Protein AF-A0A9D5WCY7-F1 (afdb_monomer_lite)

Foldseek 3Di:
DDDQLVVLQVQLVVLCVVLPPDPPNLVSNLSSLVSNLSSLLVVLLVVCCVPPVDDQDPPCNLVVSLCCQCVDPDPVSVVSSVVNVVSVVVNCCSPPVPD

Structure (mmCIF, N/CA/C/O backbone):
data_AF-A0A9D5WCY7-F1
#
_entry.id   AF-A0A9D5WCY7-F1
#
loop_
_atom_site.group_PDB
_atom_site.id
_atom_site.type_symbol
_atom_site.label_atom_id
_atom_site.label_alt_id
_atom_site.label_comp_id
_atom_site.label_asym_id
_atom_site.label_entity_id
_atom_site.label_seq_id
_atom_site.pdbx_PDB_ins_code
_atom_site.Cartn_x
_atom_site.Cartn_y
_atom_site.Cartn_z
_atom_site.occupancy
_atom_site.B_iso_or_equiv
_atom_site.auth_seq_id
_atom_site.auth_comp_id
_atom_site.auth_asym_id
_atom_site.auth_atom_id
_atom_site.pdbx_PDB_model_num
ATOM 1 N N . MET A 1 1 ? -16.835 -6.915 -16.133 1.00 46.00 1 MET A N 1
ATOM 2 C CA . MET A 1 1 ? -16.351 -5.644 -15.554 1.00 46.00 1 MET A CA 1
ATOM 3 C C . MET A 1 1 ? -14.913 -5.870 -15.120 1.00 46.00 1 MET A C 1
ATOM 5 O O . MET A 1 1 ? -14.659 -6.902 -14.513 1.00 46.00 1 MET A O 1
ATOM 9 N N . ILE A 1 2 ? -13.978 -5.001 -15.505 1.00 79.62 2 ILE A N 1
ATOM 10 C CA . ILE A 1 2 ? -12.581 -5.089 -15.055 1.00 79.62 2 ILE A CA 1
ATOM 11 C C . ILE A 1 2 ? -12.489 -4.256 -13.781 1.00 79.62 2 ILE A C 1
ATOM 13 O O . ILE A 1 2 ? -12.837 -3.078 -13.813 1.00 79.62 2 ILE A O 1
ATOM 17 N N . PHE A 1 3 ? -12.083 -4.881 -12.679 1.00 84.56 3 PHE A N 1
ATOM 18 C CA . PHE A 1 3 ? -11.873 -4.184 -11.416 1.00 84.56 3 PHE A CA 1
ATOM 19 C C . PHE A 1 3 ? -10.735 -3.169 -11.563 1.00 84.56 3 PHE A C 1
ATOM 21 O O . PHE A 1 3 ? -9.679 -3.508 -12.103 1.00 84.56 3 PHE A O 1
ATOM 28 N N . LYS A 1 4 ? -10.940 -1.937 -11.092 1.00 93.62 4 LYS A N 1
ATOM 29 C CA . LYS A 1 4 ? -9.906 -0.901 -11.108 1.00 93.62 4 LYS A CA 1
ATOM 30 C C . LYS A 1 4 ? -9.326 -0.753 -9.714 1.00 93.62 4 LYS A C 1
ATOM 32 O O . LYS A 1 4 ? -10.020 -0.356 -8.790 1.00 93.62 4 LYS A O 1
ATOM 37 N N . TRP A 1 5 ? -8.023 -0.967 -9.569 1.00 95.81 5 TRP A N 1
ATOM 38 C CA . TRP A 1 5 ? -7.340 -0.788 -8.283 1.00 95.81 5 TRP A CA 1
ATOM 39 C C . TRP A 1 5 ? -7.470 0.632 -7.700 1.00 95.81 5 TRP A C 1
ATOM 41 O O . TRP A 1 5 ? -7.354 0.794 -6.488 1.00 95.81 5 TRP A O 1
ATOM 51 N N . SER A 1 6 ? -7.762 1.648 -8.526 1.00 95.69 6 SER A N 1
ATOM 52 C CA . SER A 1 6 ? -8.081 3.007 -8.061 1.00 95.69 6 SER A CA 1
ATOM 53 C C . SER A 1 6 ? -9.337 3.064 -7.187 1.00 95.69 6 SER A C 1
ATOM 55 O O . SER A 1 6 ? -9.401 3.893 -6.288 1.00 95.69 6 SER A O 1
ATOM 57 N N . GLU A 1 7 ? -10.284 2.139 -7.367 1.00 97.00 7 GLU A N 1
ATOM 58 C CA . GLU A 1 7 ? -11.491 2.042 -6.536 1.00 97.00 7 GLU A CA 1
ATOM 59 C C . GLU A 1 7 ? -11.143 1.730 -5.070 1.00 97.00 7 GLU A C 1
ATOM 61 O O . GLU A 1 7 ? -11.869 2.124 -4.163 1.00 97.00 7 GLU A O 1
ATOM 66 N N . TYR A 1 8 ? -10.003 1.083 -4.791 1.00 97.56 8 TYR A N 1
ATOM 67 C CA . TYR A 1 8 ? -9.518 0.928 -3.414 1.00 97.56 8 TYR A CA 1
ATOM 68 C C . TYR A 1 8 ? -8.984 2.228 -2.812 1.00 97.56 8 TYR A C 1
ATOM 70 O O . TYR A 1 8 ? -9.100 2.415 -1.601 1.00 97.56 8 TYR A O 1
ATOM 78 N N . ILE A 1 9 ? -8.427 3.123 -3.627 1.00 96.56 9 ILE A N 1
ATOM 79 C CA . ILE A 1 9 ? -7.983 4.441 -3.163 1.00 96.56 9 ILE A CA 1
ATOM 80 C C . ILE A 1 9 ? -9.218 5.283 -2.831 1.00 96.56 9 ILE A C 1
ATOM 82 O O . ILE A 1 9 ? -9.331 5.777 -1.712 1.00 96.56 9 ILE A O 1
ATOM 86 N N . GLU A 1 10 ? -10.198 5.325 -3.733 1.00 97.31 10 GLU A N 1
ATOM 87 C CA . GLU A 1 10 ? -11.478 6.012 -3.510 1.00 97.31 10 GLU A CA 1
ATOM 88 C C . GLU A 1 10 ? -12.205 5.471 -2.268 1.00 97.31 10 GLU A C 1
ATOM 90 O O . GLU A 1 10 ? -12.670 6.232 -1.418 1.00 97.31 10 GLU A O 1
ATOM 95 N N . LEU A 1 11 ? -12.253 4.145 -2.103 1.00 97.75 11 LEU A N 1
ATOM 96 C CA . LEU A 1 11 ? -12.834 3.526 -0.913 1.00 97.75 11 LEU A CA 1
ATOM 97 C C . LEU A 1 11 ? -12.082 3.923 0.365 1.00 97.75 11 LEU A C 1
ATOM 99 O O . LEU A 1 11 ? -12.709 4.133 1.402 1.00 97.75 11 LEU A O 1
ATOM 103 N N . SER A 1 12 ? -10.751 4.036 0.320 1.00 97.19 12 SER A N 1
ATOM 104 C CA . SER A 1 12 ? -9.963 4.444 1.488 1.00 97.19 12 SER A CA 1
ATOM 105 C C . SER A 1 12 ? -10.325 5.851 1.974 1.00 97.19 12 SER A C 1
ATOM 107 O O . SER A 1 12 ? -10.456 6.056 3.183 1.00 97.19 12 SER A O 1
ATOM 109 N N . GLU A 1 13 ? -10.586 6.782 1.055 1.00 96.44 13 GLU A N 1
ATOM 110 C CA . GLU A 1 13 ? -11.027 8.146 1.368 1.00 96.44 13 GLU A CA 1
ATOM 111 C C . GLU A 1 13 ? -12.433 8.149 1.977 1.00 96.44 13 GLU A C 1
ATOM 113 O O . GLU A 1 13 ? -12.667 8.765 3.018 1.00 96.44 13 GLU A O 1
ATOM 118 N N . GLN A 1 14 ? -13.361 7.382 1.395 1.00 97.50 14 GLN A N 1
ATOM 119 C CA . GLN A 1 14 ? -14.714 7.237 1.943 1.00 97.50 14 GLN A CA 1
ATOM 120 C C . GLN A 1 14 ? -14.699 6.655 3.362 1.00 97.50 14 GLN A C 1
ATOM 122 O O . GLN A 1 14 ? -15.450 7.103 4.227 1.00 97.50 14 GLN A O 1
ATOM 127 N N . LEU A 1 15 ? -13.826 5.680 3.625 1.00 97.25 15 LEU A N 1
ATOM 128 C CA . LEU A 1 15 ? -13.673 5.082 4.951 1.00 97.25 15 LEU A CA 1
ATOM 129 C C . LEU A 1 15 ? -13.124 6.079 5.982 1.00 97.25 15 LEU A C 1
ATOM 131 O O . LEU A 1 15 ? -13.528 6.023 7.141 1.00 97.25 15 LEU A O 1
ATOM 135 N N . ILE A 1 16 ? -12.236 6.996 5.587 1.00 95.56 16 ILE A N 1
ATOM 136 C CA . ILE A 1 16 ? -11.745 8.056 6.483 1.00 95.56 16 ILE A CA 1
ATOM 137 C C . ILE A 1 16 ? -12.895 8.986 6.865 1.00 95.56 16 ILE A C 1
ATOM 139 O O . ILE A 1 16 ? -13.140 9.192 8.054 1.00 95.56 16 ILE A O 1
ATOM 143 N N . ASN A 1 17 ? -13.632 9.473 5.864 1.00 95.12 17 ASN A N 1
ATOM 144 C CA . ASN A 1 17 ? -14.725 10.424 6.064 1.00 95.12 17 ASN A CA 1
ATOM 145 C C . ASN A 1 17 ? -15.849 9.824 6.922 1.00 95.12 17 ASN A C 1
ATOM 147 O O . ASN A 1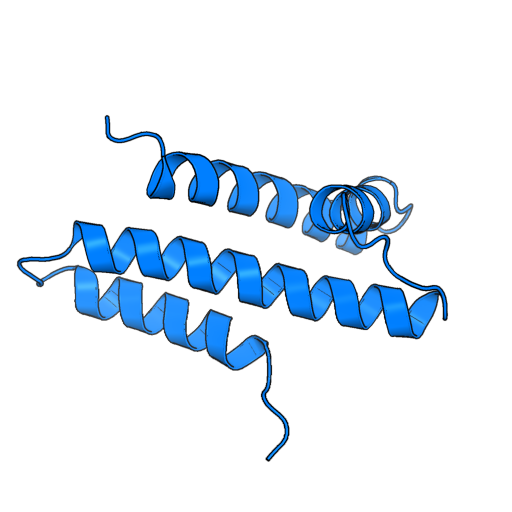 17 ? -16.313 10.441 7.875 1.00 95.12 17 ASN A O 1
ATOM 151 N N . ASN A 1 18 ? -16.248 8.582 6.638 1.00 94.44 18 ASN A N 1
ATOM 152 C CA . ASN A 1 18 ? -17.316 7.907 7.382 1.00 94.44 18 ASN A CA 1
ATOM 153 C C . ASN A 1 18 ? -16.865 7.416 8.768 1.00 94.44 18 ASN A C 1
ATOM 155 O O . ASN A 1 18 ? -17.690 7.210 9.657 1.00 94.44 18 ASN A O 1
ATOM 159 N N . GLY A 1 19 ? -15.562 7.203 8.963 1.00 93.31 19 GLY A N 1
ATOM 160 C CA . GLY A 1 19 ? -15.010 6.724 10.225 1.00 93.31 19 GLY A CA 1
ATOM 161 C C . GLY A 1 19 ? -14.990 7.778 11.331 1.00 93.31 19 GLY A C 1
ATOM 162 O O . GLY A 1 19 ? -14.974 7.415 12.504 1.00 93.31 19 GLY A O 1
ATOM 163 N N . GLU A 1 20 ? -15.000 9.069 10.990 1.00 90.38 20 GLU A N 1
ATOM 164 C CA . GLU A 1 20 ? -14.795 10.151 11.959 1.00 90.38 20 GLU A CA 1
ATOM 165 C C . GLU A 1 20 ? -15.872 10.204 13.052 1.00 90.38 20 GLU A C 1
ATOM 167 O O . GLU A 1 20 ? -15.532 10.406 14.221 1.00 90.38 20 GLU A O 1
ATOM 172 N N . SER A 1 21 ? -17.130 9.950 12.683 1.00 90.75 21 SER A N 1
ATOM 173 C CA . SER A 1 21 ? -18.303 9.971 13.573 1.00 90.75 21 SER A CA 1
ATOM 174 C C . SER A 1 21 ? -18.849 8.577 13.911 1.00 90.75 21 SER A C 1
ATOM 176 O O . SER A 1 21 ? -19.970 8.458 14.395 1.00 90.75 21 SER A O 1
ATOM 178 N N . SER A 1 22 ? -18.092 7.516 13.623 1.00 93.25 22 SER A N 1
ATOM 179 C CA . SER A 1 22 ? -18.536 6.130 13.792 1.00 93.25 22 SER A CA 1
ATOM 180 C C . SER A 1 22 ? -18.079 5.533 15.123 1.00 93.25 22 SER A C 1
ATOM 182 O O . SER A 1 22 ? -16.907 5.641 15.484 1.00 93.25 22 SER A O 1
ATOM 184 N N . ASP A 1 23 ? -18.956 4.788 15.801 1.00 94.75 23 ASP A N 1
ATOM 185 C CA . ASP A 1 23 ? -18.615 4.040 17.025 1.00 94.75 23 ASP A CA 1
ATOM 186 C C . ASP A 1 23 ? -17.542 2.961 16.786 1.00 94.75 23 ASP A C 1
ATOM 188 O O . ASP A 1 23 ? -16.842 2.539 17.705 1.00 94.75 23 ASP A O 1
ATOM 192 N N . ILE A 1 24 ? -17.357 2.539 15.530 1.00 94.81 24 ILE A N 1
ATOM 193 C CA . ILE A 1 24 ? -16.324 1.581 15.109 1.00 94.81 24 ILE A CA 1
ATOM 194 C C . ILE A 1 24 ? -15.172 2.260 14.346 1.00 94.81 24 ILE A C 1
ATOM 196 O O . ILE A 1 24 ? -14.548 1.650 13.475 1.00 94.81 24 ILE A O 1
ATOM 200 N N . LYS A 1 25 ? -14.855 3.520 14.679 1.00 94.38 25 LYS A N 1
ATOM 201 C CA . LYS A 1 25 ? -13.792 4.351 14.070 1.00 94.38 25 LYS A CA 1
ATOM 202 C C . LYS A 1 25 ? -12.470 3.618 13.823 1.00 94.38 25 LYS A C 1
ATOM 204 O O . LYS A 1 25 ? -11.886 3.741 12.748 1.00 94.38 25 LYS A O 1
ATOM 209 N N . SER A 1 26 ? -12.014 2.805 14.781 1.00 92.00 26 SER A N 1
ATOM 210 C CA . SER A 1 26 ? -10.774 2.026 14.625 1.00 92.00 26 SER A CA 1
ATOM 211 C C . SER A 1 26 ? -10.846 1.063 13.435 1.00 92.00 26 SER A C 1
ATOM 213 O O . SER A 1 26 ? -9.911 0.999 12.641 1.00 92.00 26 SER A O 1
ATOM 215 N N . ALA A 1 27 ? -11.970 0.364 13.252 1.00 94.44 27 ALA A N 1
ATOM 216 C CA . ALA A 1 27 ? -12.154 -0.554 12.132 1.00 94.44 27 ALA A CA 1
ATOM 217 C C . ALA A 1 27 ? -12.160 0.186 10.785 1.00 94.44 27 ALA A C 1
ATOM 219 O O . ALA A 1 27 ? -11.532 -0.279 9.832 1.00 94.44 27 ALA A O 1
ATOM 220 N N . TYR A 1 28 ? -12.798 1.360 10.719 1.00 96.69 28 TYR A N 1
ATOM 221 C CA . TYR A 1 28 ? -12.791 2.213 9.526 1.00 96.69 28 TYR A CA 1
ATOM 222 C C . TYR A 1 28 ? -11.373 2.625 9.129 1.00 96.69 28 TYR A C 1
ATOM 224 O O . TYR A 1 28 ? -10.977 2.433 7.981 1.00 96.69 28 TYR A O 1
ATOM 232 N N . TYR A 1 29 ? -10.583 3.135 10.073 1.00 94.81 29 TYR A N 1
ATOM 233 C CA . TYR A 1 29 ? -9.235 3.628 9.780 1.00 94.81 29 TYR A CA 1
ATOM 234 C C . TYR A 1 29 ? -8.249 2.507 9.456 1.00 94.81 29 TYR A C 1
ATOM 236 O O . TYR A 1 29 ? -7.495 2.626 8.489 1.00 94.81 29 TYR A O 1
ATOM 244 N N . ARG A 1 30 ? -8.300 1.380 10.179 1.00 94.94 30 ARG A N 1
ATOM 245 C CA . ARG A 1 30 ? -7.492 0.192 9.847 1.00 94.94 30 ARG A CA 1
ATOM 246 C C . ARG A 1 30 ? -7.810 -0.310 8.437 1.00 94.94 30 ARG A C 1
ATOM 248 O O . ARG A 1 30 ? -6.910 -0.545 7.629 1.00 94.94 30 ARG A O 1
ATOM 255 N N . THR A 1 31 ? -9.098 -0.378 8.101 1.00 96.19 31 THR A N 1
ATOM 256 C CA . THR A 1 31 ? -9.539 -0.783 6.760 1.00 96.19 31 THR A CA 1
ATOM 257 C C . THR A 1 31 ? -9.118 0.233 5.702 1.00 96.19 31 THR A C 1
ATOM 259 O O . THR A 1 31 ? -8.641 -0.171 4.644 1.00 96.19 31 THR A O 1
ATOM 262 N N . SER A 1 32 ? -9.224 1.534 5.983 1.00 96.62 32 SER A N 1
ATOM 263 C CA . SER A 1 32 ? -8.797 2.593 5.065 1.00 96.62 32 SER A CA 1
ATOM 264 C C . SER A 1 32 ? -7.316 2.466 4.705 1.00 96.62 32 SER A C 1
ATOM 266 O O . SER A 1 32 ? -6.985 2.362 3.523 1.00 96.62 32 SER A O 1
ATOM 268 N N . ILE A 1 33 ? -6.433 2.344 5.703 1.00 96.12 33 ILE A N 1
ATOM 269 C CA . ILE A 1 33 ? -4.989 2.163 5.484 1.00 96.12 33 ILE A CA 1
ATOM 270 C C . ILE A 1 33 ? -4.723 0.897 4.659 1.00 96.12 33 ILE A C 1
ATOM 272 O O . ILE A 1 33 ? -3.940 0.917 3.708 1.00 96.12 33 ILE A O 1
ATOM 276 N N . SER A 1 34 ? -5.420 -0.201 4.968 1.00 95.69 34 SER A N 1
ATOM 277 C CA . SER A 1 34 ? -5.333 -1.443 4.197 1.00 95.69 34 SER A CA 1
ATOM 278 C C . SER A 1 34 ? -5.719 -1.240 2.726 1.00 95.69 34 SER A C 1
ATOM 280 O O . SER A 1 34 ? -4.998 -1.691 1.834 1.00 95.69 34 SER A O 1
ATOM 282 N N . ARG A 1 35 ? -6.837 -0.557 2.441 1.00 97.06 35 ARG A N 1
ATOM 283 C CA . ARG A 1 35 ? -7.295 -0.293 1.064 1.00 97.06 35 ARG A CA 1
ATOM 284 C C . ARG A 1 35 ? -6.367 0.658 0.318 1.00 97.06 35 ARG A C 1
ATOM 286 O O . ARG A 1 35 ? -6.011 0.353 -0.817 1.00 97.06 35 ARG A O 1
ATOM 293 N N . SER A 1 36 ? -5.903 1.722 0.968 1.00 96.75 36 SER A N 1
ATOM 294 C CA . SER A 1 36 ? -4.920 2.646 0.398 1.00 96.75 36 SER A CA 1
ATOM 295 C C . SER A 1 36 ? -3.648 1.901 -0.024 1.00 96.75 36 SER A C 1
ATOM 297 O O . SER A 1 36 ? -3.245 1.957 -1.188 1.00 96.75 36 SER A O 1
ATOM 299 N N . TYR A 1 37 ? -3.085 1.081 0.873 1.00 95.94 37 TYR A N 1
ATOM 300 C CA . TYR A 1 37 ? -1.905 0.270 0.572 1.00 95.94 37 TYR A CA 1
ATOM 301 C C . TYR A 1 37 ? -2.122 -0.680 -0.612 1.00 95.94 37 TYR A C 1
ATOM 303 O O . TYR A 1 37 ? -1.316 -0.690 -1.542 1.00 95.94 37 TYR A O 1
ATOM 311 N N . TYR A 1 38 ? -3.192 -1.483 -0.596 1.00 95.75 38 TYR A N 1
ATOM 312 C CA . TYR A 1 38 ? -3.435 -2.452 -1.667 1.00 95.75 38 TYR A CA 1
ATOM 313 C C . TYR A 1 38 ? -3.748 -1.781 -3.007 1.00 95.75 38 TYR A C 1
ATOM 315 O O . TYR A 1 38 ? -3.299 -2.281 -4.035 1.00 95.75 38 TYR A O 1
ATOM 323 N N . GLY A 1 39 ? -4.455 -0.648 -3.012 1.00 96.31 39 GLY A N 1
ATOM 324 C CA . GLY A 1 39 ? -4.706 0.131 -4.224 1.00 96.31 39 GLY A CA 1
ATOM 325 C C . GLY A 1 39 ? -3.403 0.583 -4.881 1.00 96.31 39 GLY A C 1
ATOM 326 O O . GLY A 1 39 ? -3.146 0.253 -6.039 1.00 96.31 39 GLY A O 1
ATOM 327 N N . VAL A 1 40 ? -2.532 1.257 -4.122 1.00 95.56 40 VAL A N 1
ATOM 328 C CA . VAL A 1 40 ? -1.235 1.734 -4.631 1.00 95.56 40 VAL A CA 1
ATO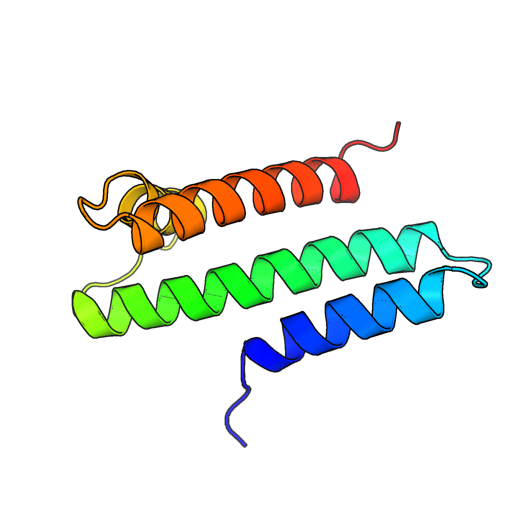M 329 C C . VAL A 1 40 ? -0.332 0.565 -5.032 1.00 95.56 40 VAL A C 1
ATOM 331 O O . VAL A 1 40 ? 0.265 0.591 -6.108 1.00 95.56 40 VAL A O 1
ATOM 334 N N . TYR A 1 41 ? -0.257 -0.487 -4.210 1.00 95.38 41 TYR A N 1
ATOM 335 C CA . TYR A 1 41 ? 0.552 -1.673 -4.495 1.00 95.38 41 TYR A CA 1
ATOM 336 C C . TYR A 1 41 ? 0.134 -2.369 -5.792 1.00 95.38 41 TYR A C 1
ATOM 338 O O . TYR A 1 41 ? 0.999 -2.671 -6.612 1.00 95.38 41 TYR A O 1
ATOM 346 N N . CYS A 1 42 ? -1.161 -2.614 -6.003 1.00 94.75 42 CYS A N 1
ATOM 347 C CA . CYS A 1 42 ? -1.615 -3.307 -7.203 1.00 94.75 42 CYS A CA 1
ATOM 348 C C . CYS A 1 42 ? -1.403 -2.466 -8.468 1.00 94.75 42 CYS A C 1
ATOM 350 O O . CYS A 1 42 ? -0.940 -2.999 -9.472 1.00 94.75 42 CYS A O 1
ATOM 352 N N . ILE A 1 43 ? -1.635 -1.149 -8.410 1.00 95.06 43 ILE A N 1
ATOM 353 C CA . ILE A 1 43 ? -1.316 -0.246 -9.529 1.00 95.06 43 ILE A CA 1
ATOM 354 C C . ILE A 1 43 ? 0.184 -0.299 -9.843 1.00 95.06 43 ILE A C 1
ATOM 356 O O . ILE A 1 43 ? 0.581 -0.406 -11.003 1.00 95.06 43 ILE A O 1
ATOM 360 N N . ALA A 1 44 ? 1.031 -0.243 -8.815 1.00 93.81 44 ALA A N 1
ATOM 361 C CA . ALA A 1 44 ? 2.478 -0.323 -8.968 1.00 93.81 44 ALA A CA 1
ATOM 362 C C . ALA A 1 44 ? 2.922 -1.681 -9.548 1.00 93.81 44 ALA A C 1
ATOM 364 O O . ALA A 1 44 ? 3.796 -1.725 -10.416 1.00 93.81 44 ALA A O 1
ATOM 365 N N . ALA A 1 45 ? 2.299 -2.777 -9.112 1.00 93.19 45 ALA A N 1
ATOM 366 C CA . ALA A 1 45 ? 2.543 -4.123 -9.618 1.00 93.19 45 ALA A CA 1
ATOM 367 C C . ALA A 1 45 ? 2.170 -4.261 -11.101 1.00 93.19 45 ALA A C 1
ATOM 369 O O . ALA A 1 45 ? 2.981 -4.764 -11.879 1.00 93.19 45 ALA A O 1
ATOM 370 N N . ASP A 1 46 ? 1.007 -3.745 -11.506 1.00 92.38 46 ASP A N 1
ATOM 371 C CA . ASP A 1 46 ? 0.587 -3.722 -12.910 1.00 92.38 46 ASP A CA 1
ATOM 372 C C . ASP A 1 46 ? 1.587 -2.928 -13.763 1.00 92.38 46 ASP A C 1
ATOM 374 O O . ASP A 1 46 ? 2.046 -3.414 -14.793 1.00 92.38 46 ASP A O 1
ATOM 378 N N . LYS A 1 47 ? 2.049 -1.762 -13.285 1.00 91.38 47 LYS A N 1
ATOM 379 C CA . LYS A 1 47 ? 3.078 -0.972 -13.987 1.00 91.38 47 LYS A CA 1
ATOM 380 C C . LYS A 1 47 ? 4.407 -1.704 -14.139 1.00 91.38 47 LYS A C 1
ATOM 382 O O . LYS A 1 47 ? 5.051 -1.588 -15.181 1.00 91.38 47 LYS A O 1
ATOM 387 N N . VAL A 1 48 ? 4.836 -2.448 -13.121 1.00 90.38 48 VAL A N 1
ATOM 388 C CA . VAL A 1 48 ? 6.050 -3.270 -13.211 1.00 90.38 48 VAL A CA 1
ATOM 389 C C . VAL A 1 48 ? 5.872 -4.391 -14.228 1.00 90.38 48 VAL A C 1
ATOM 391 O O . VAL A 1 48 ? 6.781 -4.626 -15.027 1.00 90.38 48 VAL A O 1
ATOM 394 N N . LYS A 1 49 ? 4.712 -5.053 -14.220 1.00 90.44 49 LYS A N 1
ATOM 395 C CA . LYS A 1 49 ? 4.385 -6.123 -15.163 1.00 90.44 49 LYS A CA 1
ATOM 396 C C . LYS A 1 49 ? 4.380 -5.610 -16.604 1.00 90.44 49 LYS A C 1
ATOM 398 O O . LYS A 1 49 ? 5.026 -6.220 -17.452 1.00 90.44 49 LYS A O 1
ATOM 403 N N . ASP A 1 50 ? 3.745 -4.466 -16.847 1.00 89.38 50 ASP A N 1
ATOM 404 C CA . ASP A 1 50 ? 3.689 -3.820 -18.162 1.00 89.38 50 ASP A CA 1
ATOM 405 C C . ASP A 1 50 ? 5.083 -3.420 -18.669 1.00 89.38 50 ASP A C 1
ATOM 407 O O . ASP A 1 50 ? 5.386 -3.579 -19.849 1.00 89.38 50 ASP A O 1
ATOM 411 N N . TYR A 1 51 ? 5.947 -2.905 -17.787 1.00 84.50 51 TYR A N 1
ATOM 412 C CA . TYR A 1 51 ? 7.265 -2.397 -18.177 1.00 84.50 51 TYR A CA 1
ATOM 413 C C . TYR A 1 51 ? 8.321 -3.494 -18.363 1.00 84.50 51 TYR A C 1
ATOM 415 O O . TYR A 1 51 ? 9.157 -3.398 -19.259 1.00 84.50 51 TYR A O 1
ATOM 423 N N . ARG A 1 52 ? 8.335 -4.515 -17.496 1.00 80.94 52 ARG A N 1
ATOM 424 C CA . ARG A 1 52 ? 9.387 -5.548 -17.497 1.00 80.94 52 ARG A CA 1
ATOM 425 C C . ARG A 1 52 ? 8.992 -6.835 -18.211 1.00 80.94 52 ARG A C 1
ATOM 427 O O . ARG A 1 52 ? 9.876 -7.627 -18.521 1.00 80.94 52 ARG A O 1
ATOM 434 N N . GLY A 1 53 ? 7.696 -7.082 -18.415 1.00 73.75 53 GLY A N 1
ATOM 435 C CA . GLY A 1 53 ? 7.191 -8.345 -18.964 1.00 73.75 53 GLY A CA 1
ATOM 436 C C . GLY A 1 53 ? 7.519 -9.580 -18.111 1.00 73.75 53 GLY A C 1
ATOM 437 O O . GLY A 1 53 ? 7.353 -10.702 -18.575 1.00 73.75 53 GLY A O 1
ATOM 438 N N . SER A 1 54 ? 8.016 -9.389 -16.885 1.00 64.75 54 SER A N 1
ATOM 439 C CA . SER A 1 54 ? 8.528 -10.444 -16.011 1.00 64.75 54 SER A CA 1
ATOM 440 C C . SER A 1 54 ? 7.558 -10.768 -14.881 1.00 64.75 54 SER A C 1
ATOM 442 O O . SER A 1 54 ? 6.919 -9.870 -14.325 1.00 64.75 54 SER A O 1
ATOM 444 N N . ASP A 1 55 ? 7.519 -12.041 -14.491 1.00 76.19 55 ASP A N 1
ATOM 445 C CA . ASP A 1 55 ? 6.711 -12.509 -13.370 1.00 76.19 55 ASP A CA 1
ATOM 446 C C . ASP A 1 55 ? 7.160 -11.888 -12.043 1.00 76.19 55 ASP A C 1
ATOM 448 O O . ASP A 1 55 ? 8.342 -11.870 -11.691 1.00 76.19 55 ASP A O 1
ATOM 452 N N . ILE A 1 56 ? 6.186 -11.394 -11.280 1.00 84.94 56 ILE A N 1
ATOM 453 C CA . ILE A 1 56 ? 6.406 -10.917 -9.917 1.00 84.94 56 ILE A CA 1
ATOM 454 C C . ILE A 1 56 ? 6.576 -12.152 -9.013 1.00 84.94 56 ILE A C 1
ATOM 456 O O . ILE A 1 56 ? 5.701 -13.025 -9.017 1.00 84.94 56 ILE A O 1
ATOM 460 N N . PRO A 1 57 ? 7.656 -12.247 -8.212 1.00 86.19 57 PRO A N 1
ATOM 461 C CA . PRO A 1 57 ? 7.865 -13.378 -7.312 1.00 86.19 57 PRO A CA 1
ATOM 462 C C . PRO A 1 57 ? 6.690 -13.546 -6.346 1.00 86.19 57 PRO A C 1
ATOM 464 O O . PRO A 1 57 ? 6.299 -12.589 -5.685 1.00 86.19 57 PRO A O 1
ATOM 467 N N . LYS A 1 58 ? 6.145 -14.761 -6.208 1.00 78.31 58 LYS A N 1
ATOM 468 C CA . LYS A 1 58 ? 4.950 -15.005 -5.375 1.00 78.31 58 LYS A CA 1
ATOM 469 C C . LYS A 1 58 ? 5.171 -14.781 -3.871 1.00 78.31 58 LYS A C 1
ATOM 471 O O . LYS A 1 58 ? 4.219 -14.452 -3.177 1.00 78.31 58 LYS A O 1
ATOM 476 N N . GLY A 1 59 ? 6.392 -14.980 -3.369 1.00 80.69 59 GLY A N 1
ATOM 477 C CA . GLY A 1 59 ? 6.694 -14.910 -1.932 1.00 80.69 59 GLY A CA 1
ATOM 478 C C . GLY A 1 59 ? 7.015 -13.504 -1.426 1.00 80.69 59 GLY A C 1
ATOM 479 O O . GLY A 1 59 ? 6.463 -13.069 -0.422 1.00 80.69 59 GLY A O 1
ATOM 480 N N . ASP A 1 60 ? 7.882 -12.781 -2.134 1.00 86.38 60 ASP A N 1
ATOM 481 C CA . ASP A 1 60 ? 8.379 -11.466 -1.706 1.00 86.38 60 ASP A CA 1
ATOM 482 C C . ASP A 1 60 ? 7.927 -10.333 -2.641 1.00 86.38 60 ASP A C 1
ATOM 484 O O . ASP A 1 60 ? 8.617 -9.336 -2.854 1.00 86.38 60 ASP A O 1
ATOM 488 N N . SER A 1 61 ? 6.739 -10.493 -3.228 1.00 89.81 61 SER A N 1
ATOM 489 C CA . SER A 1 61 ? 6.167 -9.573 -4.216 1.00 89.81 61 SER A CA 1
ATOM 490 C C . SER A 1 61 ? 6.119 -8.125 -3.717 1.00 89.81 61 SER A C 1
ATOM 492 O O . SER A 1 61 ? 6.401 -7.194 -4.467 1.0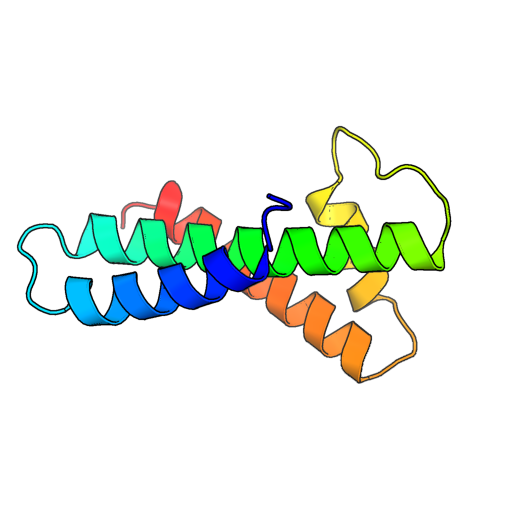0 89.81 61 SER A O 1
ATOM 494 N N . HIS A 1 62 ? 5.784 -7.910 -2.444 1.00 90.38 62 HIS A N 1
ATOM 495 C CA . HIS A 1 62 ? 5.681 -6.575 -1.858 1.00 90.38 62 HIS A CA 1
ATOM 496 C C . HIS A 1 62 ? 7.036 -5.877 -1.740 1.00 90.38 62 HIS A C 1
ATOM 498 O O . HIS A 1 62 ? 7.142 -4.691 -2.051 1.00 90.38 62 HIS A O 1
ATOM 504 N N . THR A 1 63 ? 8.069 -6.592 -1.293 1.00 91.00 63 THR A N 1
ATOM 505 C CA . THR A 1 63 ? 9.422 -6.034 -1.194 1.00 91.00 63 THR A CA 1
ATOM 506 C C . THR A 1 63 ? 10.003 -5.832 -2.585 1.00 91.00 63 THR A C 1
ATOM 508 O O . THR A 1 63 ? 10.507 -4.749 -2.856 1.00 91.00 63 THR A O 1
ATOM 511 N N . TYR A 1 64 ? 9.810 -6.797 -3.489 1.00 92.31 64 TYR A N 1
ATOM 512 C CA . TYR A 1 64 ? 10.244 -6.725 -4.883 1.00 92.31 64 TYR A CA 1
ATOM 513 C C . TYR A 1 64 ? 9.708 -5.484 -5.610 1.00 92.31 64 TYR A C 1
ATOM 515 O O . TYR A 1 64 ? 10.484 -4.718 -6.180 1.00 92.31 64 TYR A O 1
ATOM 523 N N . ILE A 1 65 ? 8.390 -5.249 -5.563 1.00 92.56 65 ILE A N 1
ATOM 524 C CA . ILE A 1 65 ? 7.776 -4.081 -6.210 1.00 92.56 65 ILE A CA 1
ATOM 525 C C . ILE A 1 65 ? 8.320 -2.788 -5.607 1.00 92.56 65 ILE A C 1
ATOM 527 O O . ILE A 1 65 ? 8.798 -1.924 -6.338 1.00 92.56 65 ILE A O 1
ATOM 531 N N . LYS A 1 66 ? 8.314 -2.671 -4.277 1.00 92.19 66 LYS A N 1
ATOM 532 C CA . LYS A 1 66 ? 8.844 -1.497 -3.574 1.00 92.19 66 LYS A CA 1
ATOM 533 C C . LYS A 1 66 ? 10.310 -1.230 -3.954 1.00 92.19 66 LYS A C 1
ATOM 535 O O . LYS A 1 66 ? 10.644 -0.098 -4.285 1.00 92.19 66 LYS A O 1
ATOM 540 N N . ASP A 1 67 ? 11.162 -2.253 -3.989 1.00 91.56 67 ASP A N 1
ATOM 541 C CA . ASP A 1 67 ? 12.582 -2.112 -4.326 1.00 91.56 67 ASP A CA 1
ATOM 542 C C . ASP A 1 67 ? 12.805 -1.693 -5.787 1.00 91.56 67 ASP A C 1
ATOM 544 O O . ASP A 1 67 ? 13.730 -0.928 -6.058 1.00 91.56 67 ASP A O 1
ATOM 548 N N . ILE A 1 68 ? 11.959 -2.122 -6.732 1.00 92.88 68 ILE A N 1
ATOM 549 C CA . ILE A 1 68 ? 12.021 -1.629 -8.120 1.00 92.88 68 ILE A CA 1
ATOM 550 C C . ILE A 1 68 ? 11.821 -0.112 -8.167 1.00 92.88 68 ILE A C 1
ATOM 552 O O . ILE A 1 68 ? 12.558 0.587 -8.866 1.00 92.88 68 ILE A O 1
ATOM 556 N N . PHE A 1 69 ? 10.833 0.398 -7.433 1.00 93.69 69 PHE A N 1
ATOM 557 C CA . PHE A 1 69 ? 10.519 1.824 -7.409 1.00 93.69 69 PHE A CA 1
ATOM 558 C C . PHE A 1 69 ? 11.569 2.626 -6.626 1.00 93.69 69 PHE A C 1
ATOM 560 O O . PHE A 1 69 ? 12.108 3.598 -7.158 1.00 93.69 69 PHE A O 1
ATOM 567 N N . SER A 1 70 ? 11.946 2.182 -5.422 1.00 91.75 70 SER A N 1
ATOM 568 C CA . SER A 1 70 ? 12.949 2.851 -4.576 1.00 91.75 70 SER A CA 1
ATOM 569 C C . SER A 1 70 ? 14.337 2.931 -5.224 1.00 91.75 70 SER A C 1
ATOM 571 O O . SER A 1 70 ? 15.037 3.929 -5.052 1.00 91.75 70 SER A O 1
ATOM 573 N N . ASN A 1 71 ? 14.731 1.920 -6.005 1.00 91.69 71 ASN A N 1
ATOM 574 C CA . ASN A 1 71 ? 16.031 1.892 -6.688 1.00 91.69 71 ASN A CA 1
ATOM 575 C C . ASN A 1 71 ? 15.999 2.488 -8.106 1.00 91.69 71 ASN A C 1
ATOM 577 O O . ASN A 1 71 ? 17.019 2.494 -8.796 1.00 91.69 71 ASN A O 1
ATOM 581 N N . SER A 1 72 ? 14.851 2.994 -8.565 1.00 91.62 72 SER A N 1
ATOM 582 C CA . SER A 1 72 ? 14.743 3.632 -9.877 1.00 91.62 72 SER A CA 1
ATOM 583 C C . SER A 1 72 ? 15.557 4.926 -9.941 1.00 91.62 72 SER A C 1
ATOM 585 O O . SER A 1 72 ? 15.650 5.667 -8.967 1.00 91.62 72 SER A O 1
ATOM 587 N N . SER A 1 73 ? 16.117 5.257 -11.105 1.00 90.88 73 SER A N 1
ATOM 588 C CA . SER A 1 73 ? 16.771 6.553 -11.336 1.00 90.88 73 SER A CA 1
ATOM 589 C C . SER A 1 73 ? 15.769 7.712 -11.440 1.00 90.88 73 SER A C 1
ATOM 591 O O . SER A 1 73 ? 16.137 8.869 -11.235 1.00 90.88 73 SER A O 1
ATOM 593 N N . GLY A 1 74 ? 14.495 7.420 -11.723 1.00 94.00 74 GLY A N 1
ATOM 594 C CA . GLY A 1 74 ? 13.445 8.422 -11.868 1.00 94.00 74 GLY A CA 1
ATOM 595 C C . GLY A 1 74 ? 12.962 8.962 -10.523 1.00 94.00 74 GLY A C 1
ATOM 596 O O . GLY A 1 74 ? 12.534 8.202 -9.657 1.00 94.00 74 GLY A O 1
ATOM 597 N N . ARG A 1 75 ? 12.941 10.292 -10.368 1.00 95.06 75 ARG A N 1
ATOM 598 C CA . ARG A 1 75 ? 12.470 10.962 -9.140 1.00 95.06 75 ARG A CA 1
ATOM 599 C C . ARG A 1 75 ? 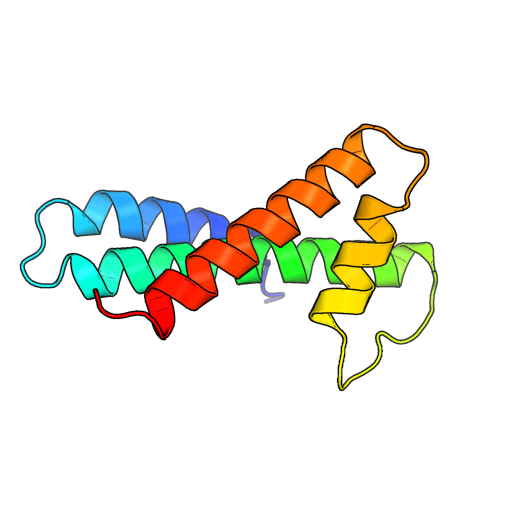11.064 10.520 -8.722 1.00 95.06 75 ARG A C 1
ATOM 601 O O . ARG A 1 75 ? 10.848 10.232 -7.552 1.00 95.06 75 ARG A O 1
ATOM 608 N N . ILE A 1 76 ? 10.129 10.444 -9.672 1.00 93.94 76 ILE A N 1
ATOM 609 C CA . ILE A 1 76 ? 8.739 10.032 -9.405 1.00 93.94 76 ILE A CA 1
ATOM 610 C C . ILE A 1 76 ? 8.688 8.580 -8.921 1.00 93.94 76 ILE A C 1
ATOM 612 O O . ILE A 1 76 ? 8.008 8.281 -7.947 1.00 93.94 76 ILE A O 1
ATOM 616 N N . ALA A 1 77 ? 9.443 7.685 -9.559 1.00 92.69 77 ALA A N 1
ATOM 617 C CA . ALA A 1 77 ? 9.486 6.284 -9.163 1.00 92.69 77 ALA A CA 1
ATOM 618 C C . ALA A 1 77 ? 10.048 6.111 -7.743 1.00 92.69 77 ALA A C 1
ATOM 620 O O . ALA A 1 77 ? 9.479 5.354 -6.965 1.00 92.69 77 ALA A O 1
ATOM 621 N N . LYS A 1 78 ? 11.077 6.879 -7.361 1.00 94.94 78 LYS A N 1
ATOM 622 C CA . LYS A 1 78 ? 11.577 6.878 -5.978 1.00 94.94 78 LYS A CA 1
ATOM 623 C C . LYS A 1 78 ? 10.519 7.320 -4.971 1.00 94.94 78 LYS A C 1
ATOM 625 O O . LYS A 1 78 ? 10.377 6.672 -3.942 1.00 94.94 78 LYS A O 1
ATOM 630 N N . ILE A 1 79 ? 9.767 8.381 -5.280 1.00 94.56 79 ILE A N 1
ATOM 631 C CA . ILE A 1 79 ? 8.665 8.847 -4.423 1.00 94.56 79 ILE A CA 1
ATOM 632 C C . ILE A 1 79 ? 7.643 7.723 -4.237 1.00 94.56 79 ILE A C 1
ATOM 634 O O . ILE A 1 79 ? 7.314 7.394 -3.107 1.00 94.56 79 ILE A O 1
ATOM 638 N N . ILE A 1 80 ? 7.225 7.059 -5.320 1.00 93.38 80 ILE A N 1
ATOM 639 C CA . ILE A 1 80 ? 6.308 5.909 -5.244 1.00 93.38 80 ILE A CA 1
ATOM 640 C C . ILE A 1 80 ? 6.873 4.804 -4.336 1.00 93.38 80 ILE A C 1
ATOM 642 O O . ILE A 1 80 ? 6.137 4.229 -3.539 1.00 93.38 80 ILE A O 1
ATOM 646 N N . GLY A 1 81 ? 8.174 4.514 -4.430 1.00 94.25 81 GLY A N 1
ATOM 647 C CA . GLY A 1 81 ? 8.839 3.525 -3.579 1.00 94.25 81 GLY A CA 1
ATOM 648 C C . GLY A 1 81 ? 8.798 3.883 -2.090 1.00 94.25 81 GLY A C 1
ATOM 649 O O . GLY A 1 81 ? 8.494 3.025 -1.258 1.00 94.25 81 GLY A O 1
ATOM 650 N N . GLU A 1 82 ? 9.049 5.149 -1.749 1.00 94.38 82 GLU A N 1
ATOM 651 C CA . GLU A 1 82 ? 8.963 5.631 -0.365 1.00 94.38 82 GLU A CA 1
ATOM 652 C C . GLU A 1 82 ? 7.519 5.653 0.156 1.00 94.38 82 GLU A C 1
ATOM 654 O O . GLU A 1 82 ? 7.281 5.201 1.276 1.00 94.38 82 GLU A O 1
ATOM 659 N N . GLU A 1 83 ? 6.544 6.060 -0.659 1.00 94.38 83 GLU A N 1
ATOM 660 C CA . GLU A 1 83 ? 5.122 6.015 -0.288 1.00 94.38 83 GLU A CA 1
ATOM 661 C C . GLU A 1 83 ? 4.644 4.575 -0.051 1.00 94.38 83 GLU A C 1
ATOM 663 O O . GLU A 1 83 ? 3.994 4.281 0.951 1.00 94.38 83 GLU A O 1
ATOM 668 N N . LEU A 1 84 ? 5.033 3.629 -0.915 1.00 95.19 84 LEU A N 1
ATOM 669 C CA . LEU A 1 84 ? 4.744 2.202 -0.729 1.00 95.19 84 LEU A CA 1
ATOM 670 C C . LEU A 1 84 ? 5.343 1.660 0.573 1.00 95.19 84 LEU A C 1
ATOM 672 O O . LEU A 1 84 ? 4.715 0.860 1.273 1.00 95.19 84 LEU A O 1
ATOM 676 N N . LYS A 1 85 ? 6.568 2.080 0.903 1.00 94.44 85 LYS A N 1
ATOM 677 C CA . LYS A 1 85 ? 7.249 1.700 2.143 1.00 94.44 85 LYS A CA 1
ATOM 678 C C . LYS A 1 85 ? 6.531 2.273 3.364 1.00 94.44 85 LYS A C 1
ATOM 680 O O . LYS A 1 85 ? 6.315 1.537 4.330 1.00 94.44 85 LYS A O 1
ATOM 685 N N . TRP A 1 86 ? 6.157 3.548 3.315 1.00 94.75 86 TRP A N 1
ATOM 686 C CA . TRP A 1 86 ? 5.426 4.221 4.382 1.00 94.75 86 TRP A CA 1
ATOM 687 C C . TRP A 1 86 ? 4.048 3.582 4.603 1.00 94.75 86 TRP A C 1
ATOM 689 O O . TRP A 1 86 ? 3.783 3.095 5.701 1.00 94.75 86 TRP A O 1
ATOM 699 N N . LEU A 1 87 ? 3.234 3.434 3.552 1.00 94.44 87 LEU A N 1
ATOM 700 C CA . LEU A 1 87 ? 1.911 2.799 3.622 1.00 94.44 87 LEU A CA 1
ATOM 701 C C . LEU A 1 87 ? 1.974 1.368 4.162 1.00 94.44 87 LEU A C 1
ATOM 703 O O . LEU A 1 87 ? 1.135 0.972 4.971 1.00 94.44 87 LEU A O 1
ATOM 707 N N . ARG A 1 88 ? 2.978 0.575 3.759 1.00 93.25 88 ARG A N 1
ATOM 708 C CA . ARG A 1 88 ? 3.161 -0.785 4.292 1.00 93.25 88 ARG A CA 1
ATOM 709 C C . ARG A 1 88 ? 3.424 -0.764 5.795 1.00 93.25 88 ARG A C 1
ATOM 711 O O . ARG A 1 88 ? 2.880 -1.604 6.509 1.00 93.25 88 ARG A O 1
ATOM 718 N N . SER A 1 89 ? 4.266 0.161 6.257 1.00 93.25 89 SER A N 1
ATOM 719 C CA . SER A 1 89 ? 4.582 0.334 7.678 1.00 93.25 89 SER A CA 1
ATOM 720 C C . SER A 1 89 ? 3.335 0.716 8.473 1.00 93.25 89 SER A C 1
ATOM 722 O O . SER A 1 89 ? 3.015 0.055 9.461 1.00 93.25 89 SER A O 1
ATOM 724 N N . GLU A 1 90 ? 2.580 1.707 7.996 1.00 94.19 90 GLU A N 1
ATOM 725 C CA . GLU A 1 90 ? 1.339 2.138 8.642 1.00 94.19 90 GLU A CA 1
ATOM 726 C C . GLU A 1 90 ? 0.285 1.033 8.644 1.00 94.19 90 GLU A C 1
ATOM 728 O O . GLU A 1 90 ? -0.350 0.810 9.669 1.00 94.19 90 GLU A O 1
ATOM 733 N N . ARG A 1 91 ? 0.161 0.251 7.563 1.00 92.88 91 ARG A N 1
ATOM 734 C CA . ARG A 1 91 ? -0.723 -0.921 7.540 1.00 92.88 91 ARG A CA 1
ATOM 735 C C . ARG A 1 91 ? -0.321 -1.954 8.585 1.00 92.88 91 ARG A C 1
ATOM 737 O O . ARG A 1 91 ? -1.179 -2.463 9.290 1.00 92.88 91 ARG A O 1
ATOM 744 N N . VAL A 1 92 ? 0.966 -2.285 8.696 1.00 91.62 92 VAL A N 1
ATOM 745 C CA . VAL A 1 92 ? 1.431 -3.266 9.690 1.00 91.62 92 VAL A CA 1
ATOM 746 C C . VAL A 1 92 ? 1.139 -2.780 11.108 1.00 91.62 92 VAL A C 1
ATOM 748 O O . VAL A 1 92 ? 0.649 -3.561 11.922 1.00 91.62 92 VAL A O 1
ATOM 751 N N . LYS A 1 93 ? 1.368 -1.494 11.395 1.00 91.56 93 LYS A N 1
ATOM 752 C CA . LYS A 1 93 ? 0.996 -0.906 12.686 1.00 91.56 93 LYS A CA 1
ATOM 753 C C . LYS A 1 93 ? -0.514 -0.996 12.911 1.00 91.56 93 LYS A C 1
ATOM 755 O O . LYS A 1 93 ? -0.948 -1.497 13.940 1.00 91.56 93 LYS A O 1
ATOM 760 N N . ALA A 1 94 ? -1.298 -0.582 11.921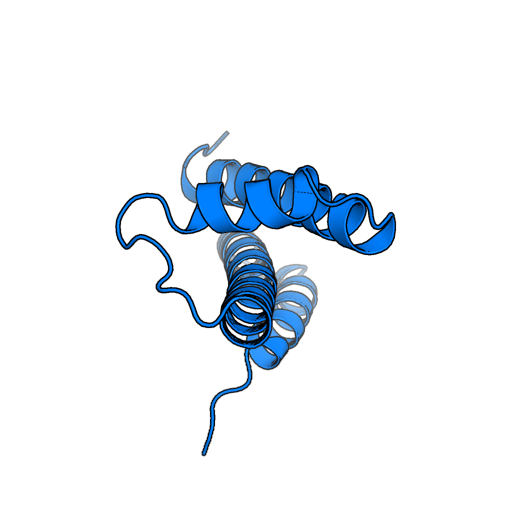 1.00 88.31 94 ALA A N 1
ATOM 761 C CA . ALA 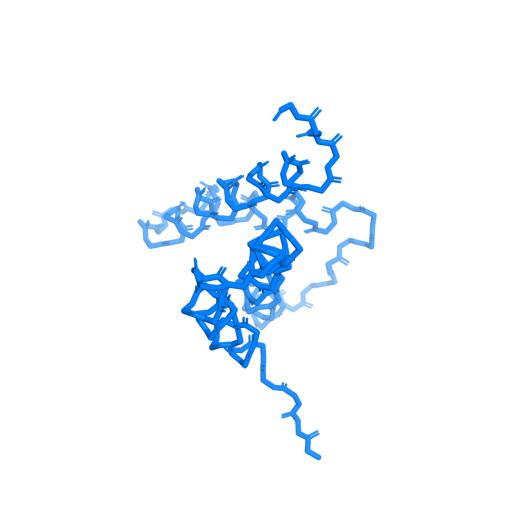A 1 94 ? -2.750 -0.578 11.975 1.00 88.31 94 ALA A CA 1
ATOM 762 C C . ALA A 1 94 ? -3.364 -1.979 12.070 1.00 88.31 94 ALA A C 1
ATOM 764 O O . ALA A 1 94 ? -4.423 -2.113 12.657 1.00 88.31 94 ALA A O 1
ATOM 765 N N . ASP A 1 95 ? -2.753 -3.028 11.529 1.00 83.62 95 ASP A N 1
ATOM 766 C CA . ASP A 1 95 ? -3.329 -4.379 11.564 1.00 83.62 95 ASP A CA 1
ATOM 767 C C . ASP A 1 95 ? -2.846 -5.180 12.785 1.00 83.62 95 ASP A C 1
ATOM 769 O O . ASP A 1 95 ? -3.616 -5.952 13.353 1.00 83.62 95 ASP A O 1
ATOM 773 N N . TYR A 1 96 ? -1.593 -4.988 13.216 1.00 82.06 96 TYR A N 1
ATOM 774 C CA . TYR A 1 96 ? -0.932 -5.897 14.164 1.00 82.06 96 TYR A CA 1
ATOM 775 C C . TYR A 1 96 ? -0.415 -5.231 15.437 1.00 82.06 96 TYR A C 1
ATOM 777 O O . TYR A 1 96 ? -0.284 -5.906 16.455 1.00 82.06 96 TYR A O 1
ATOM 785 N N . ASN A 1 97 ? -0.169 -3.922 15.421 1.00 72.38 97 ASN A N 1
ATOM 786 C CA . ASN A 1 97 ? 0.282 -3.201 16.606 1.00 72.38 97 ASN A CA 1
ATOM 787 C C . ASN A 1 97 ? -0.910 -2.442 17.195 1.00 72.38 97 ASN A C 1
ATOM 789 O O . ASN A 1 97 ? -1.112 -1.255 16.955 1.00 72.38 97 ASN A O 1
ATOM 793 N N . ALA A 1 98 ? -1.748 -3.161 17.943 1.00 56.25 98 ALA A N 1
ATOM 794 C CA . ALA A 1 98 ? -2.695 -2.531 18.851 1.00 56.25 98 ALA A CA 1
ATOM 795 C C . ALA A 1 98 ? -1.907 -1.925 20.021 1.00 56.25 98 ALA A C 1
ATOM 797 O O . ALA A 1 98 ? -1.561 -2.629 20.966 1.00 56.25 98 ALA A O 1
ATOM 798 N N . SER A 1 99 ? -1.581 -0.642 19.923 1.00 48.81 99 SER A N 1
ATOM 799 C CA . SER A 1 99 ? -1.134 0.176 21.053 1.00 48.81 99 SER A CA 1
ATOM 800 C C . SER A 1 99 ? -2.151 1.267 21.310 1.00 48.81 99 SER A C 1
ATOM 802 O O . SER A 1 99 ? -2.544 1.903 20.304 1.00 48.81 99 SER A O 1
#

Sequence (99 aa):
MIFKWSEYIELSEQLINNGESSDIKSAYYRTSISRSYYGVYCIAADKVKDYRGSDIPKGDSHTYIKDIFSNSSGRIAKIIGEELKWLRSERVKADYNAS

Radius of gyration: 14.73 Å; chains: 1; bounding box: 35×26×40 Å

pLDDT: mean 90.56, std 9.25, range [46.0, 97.75]

Secondary structure (DSSP, 8-state):
-PPPTHHHHHHHHHHHHHHTT-TTHHHHHHHHHHHHHHHHHHHHHHHHHHHH--PPPSSSHHHHHHHHHHT-SSHHHHHHHHHHHHHHHHHHHHHH---